Protein 1YZ7 (pdb70)

Radius of gyration: 22.6 Å; Cα contacts (8 Å, |Δi|>4): 231; chains: 1; bounding box: 50×57×38 Å

Sequence (176 aa):
KAKLQEFKRAQKAENLLKLAAEKLGKDFETAWREVWVPLEEEWGEVYAAFEDAAKDGIDVLKGHVPDEWLPVLKEIIDNYVEVPTVTIDAEFEITVPKPNGVEIIKEALIRARDRANKEKDVEVKFTYLGAPRYRIDITAPDYYKAEEVLESIAEEILRVIKEAGGEATLLRKEKR

CATH classification: 1.10.150.190 (+1 more: 3.30.70.1130)

Secondary structure (DSSP, 8-state):
-HHHHHHHHHHHHHHHHHHHHHHTT--HHHHIIIIIHHHHHHHSSHHHHHHHHHHH-GGGSBTTB-TTHHHHHHHHHHHHS----EEEEEEEEEE--STTHHHHHHHHHHHHHHHHHTSTT-EEEEEE-STTEEEEEEEESSHHHHHHHHHHHHHHHHHHHHHTT-EEEEE-----

Structure (mmCIF, N/CA/C/O backbone):
data_1YZ7
#
_entry.id   1YZ7
#
_cell.length_a   61.538
_cell.length_b   79.840
_cell.length_c   47.941
_cell.angle_alpha   90.00
_cell.angle_beta   90.00
_cell.angle_gamma   90.00
#
_symmetry.space_group_name_H-M   'P 21 21 2'
#
loop_
_entity.id
_entity.type
_entity.pdbx_description
1 polymer 'Probable translation initiation factor 2 alpha subunit'
2 water water
#
loop_
_atom_site.group_PDB
_atom_site.id
_atom_site.type_symbol
_atom_site.label_atom_id
_atom_site.label_alt_id
_atom_site.label_comp_id
_atom_site.label_asym_id
_atom_site.label_entity_id
_atom_site.label_seq_id
_atom_site.pdbx_PDB_ins_code
_atom_site.Cartn_x
_atom_site.Cartn_y
_atom_site.Cartn_z
_atom_site.occupancy
_atom_site.B_iso_or_equiv
_atom_site.auth_seq_id
_atom_site.auth_comp_id
_atom_site.auth_asym_id
_atom_site.auth_atom_id
_atom_site.pdbx_PDB_model_num
ATOM 1 N N . LYS A 1 4 ? 47.888 43.999 0.848 1.00 44.78 91 LYS A N 1
ATOM 2 C CA . LYS A 1 4 ? 47.637 45.153 -0.066 1.00 44.70 91 LYS A CA 1
ATOM 3 C C . LYS A 1 4 ? 46.147 45.474 -0.276 1.00 43.69 91 LYS A C 1
ATOM 4 O O . LYS A 1 4 ? 45.365 45.493 0.672 1.00 43.84 91 LYS A O 1
ATOM 6 N N . ALA A 1 5 ? 45.767 45.709 -1.529 1.00 42.81 92 ALA A N 1
ATOM 7 C CA . ALA A 1 5 ? 44.397 46.072 -1.876 1.00 43.53 92 ALA A CA 1
ATOM 8 C C . ALA A 1 5 ? 43.248 45.235 -1.293 1.00 43.53 92 ALA A C 1
ATOM 9 O O . ALA A 1 5 ? 42.450 45.731 -0.493 1.00 42.92 92 ALA A O 1
ATOM 11 N N . LYS A 1 6 ? 43.151 43.981 -1.707 1.00 41.94 93 LYS A N 1
ATOM 12 C CA . LYS A 1 6 ? 42.083 43.107 -1.228 1.00 43.25 93 LYS A CA 1
ATOM 13 C C . LYS A 1 6 ? 41.960 42.979 0.281 1.00 41.29 93 LYS A C 1
ATOM 14 O O . LYS A 1 6 ? 40.880 43.119 0.834 1.00 41.06 93 LYS A O 1
ATOM 20 N N . LEU A 1 7 ? 43.063 42.690 0.951 1.00 40.88 94 LEU A N 1
ATOM 21 C CA . LEU A 1 7 ? 43.011 42.534 2.392 1.00 41.49 94 LEU A CA 1
ATOM 22 C C . LEU A 1 7 ? 42.456 43.811 2.998 1.00 42.70 94 LEU A C 1
ATOM 23 O O . LEU A 1 7 ? 41.652 43.781 3.925 1.00 41.58 94 LEU A O 1
ATOM 28 N N . GLN A 1 8 ? 42.889 44.924 2.422 1.00 43.41 95 GLN A N 1
ATOM 29 C CA . GLN A 1 8 ? 42.500 46.238 2.845 1.00 44.97 95 GLN A CA 1
ATOM 30 C C . GLN A 1 8 ? 41.009 46.463 2.636 1.00 42.87 95 GLN A C 1
ATOM 31 O O . GLN A 1 8 ? 40.386 47.273 3.324 1.00 42.99 95 GLN A O 1
ATOM 37 N N . GLU A 1 9 ? 40.450 45.739 1.675 1.00 41.45 96 GLU A N 1
ATOM 38 C CA . GLU A 1 9 ? 39.026 45.794 1.375 1.00 39.95 96 GLU A CA 1
ATOM 39 C C . GLU A 1 9 ? 38.325 45.005 2.506 1.00 37.87 96 GLU A C 1
ATOM 40 O O . GLU A 1 9 ? 37.326 45.474 3.073 1.00 37.41 96 GLU A O 1
ATOM 46 N N . PHE A 1 10 ? 38.909 43.857 2.878 1.00 35.63 97 PHE A N 1
ATOM 47 C CA . PHE A 1 10 ? 38.412 42.990 3.959 1.00 34.98 97 PHE A CA 1
ATOM 48 C C . PHE A 1 10 ? 38.310 43.723 5.300 1.00 36.29 97 PHE A C 1
ATOM 49 O O . PHE A 1 10 ? 37.278 43.683 5.988 1.00 35.96 97 PHE A O 1
ATOM 57 N N . LYS A 1 11 ? 39.408 44.379 5.664 1.00 37.01 98 LYS A N 1
ATOM 58 C CA . LYS A 1 11 ? 39.493 45.144 6.898 1.00 36.80 98 LYS A CA 1
ATOM 59 C C . LYS A 1 11 ? 38.523 46.329 6.914 1.00 34.62 98 LYS A C 1
ATOM 60 O O . LYS A 1 11 ? 37.988 46.669 7.960 1.00 35.73 98 LYS A O 1
ATOM 66 N N . ARG A 1 12 ? 38.293 46.957 5.765 1.00 33.20 99 ARG A N 1
ATOM 67 C CA . ARG A 1 12 ? 37.368 48.092 5.712 1.00 34.16 99 ARG A CA 1
ATOM 68 C C . ARG A 1 12 ? 35.914 47.592 5.832 1.00 33.59 99 ARG A C 1
ATOM 69 O O . ARG A 1 12 ? 35.092 48.190 6.530 1.00 33.47 99 ARG A O 1
ATOM 77 N N . ALA A 1 13 ? 35.619 46.481 5.162 1.00 33.87 100 ALA A N 1
ATOM 78 C CA . ALA A 1 13 ? 34.292 45.880 5.207 1.00 32.44 100 ALA A CA 1
ATOM 79 C C . ALA A 1 13 ? 34.017 45.345 6.630 1.00 32.53 100 ALA A C 1
ATOM 80 O O . ALA A 1 13 ? 32.886 45.473 7.123 1.00 32.53 100 ALA A O 1
ATOM 82 N N . GLN A 1 14 ? 35.038 44.771 7.288 1.00 30.38 101 GLN A N 1
ATOM 83 C CA . GLN A 1 14 ? 34.893 44.259 8.660 1.00 29.54 101 GLN A CA 1
ATOM 84 C C . GLN A 1 14 ? 34.478 45.373 9.600 1.00 29.15 101 GLN A C 1
ATOM 85 O O . GLN A 1 14 ? 33.543 45.228 10.378 1.00 29.34 101 GLN A O 1
ATOM 91 N N . LYS A 1 15 ? 35.235 46.464 9.554 1.00 29.63 102 LYS A N 1
ATOM 92 C CA . LYS A 1 15 ? 34.966 47.626 10.383 1.00 30.12 102 LYS A CA 1
ATOM 93 C C . LYS A 1 15 ? 33.583 48.225 10.068 1.00 27.58 102 LYS A C 1
ATOM 94 O O . LYS A 1 15 ? 32.855 48.624 10.974 1.00 29.21 102 LYS A O 1
ATOM 100 N N . ALA A 1 16 ? 33.218 48.288 8.793 1.00 24.26 103 ALA A N 1
ATOM 101 C CA . ALA A 1 16 ? 31.916 48.857 8.437 1.00 26.37 103 ALA A CA 1
ATOM 102 C C . ALA A 1 16 ? 30.806 48.020 9.059 1.00 26.98 103 ALA A C 1
ATOM 103 O O . ALA A 1 16 ? 29.7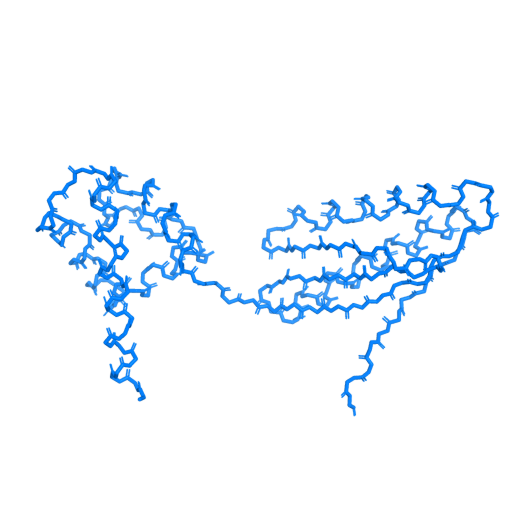67 48.543 9.467 1.00 25.58 103 ALA A O 1
ATOM 105 N N . GLU A 1 17 ? 31.053 46.715 9.127 1.00 29.46 104 GLU A N 1
ATOM 106 C CA . GLU A 1 17 ? 30.117 45.753 9.693 1.00 32.46 104 GLU A CA 1
ATOM 107 C C . GLU A 1 17 ? 29.967 45.978 11.192 1.00 33.10 104 GLU A C 1
ATOM 108 O O . GLU A 1 17 ? 28.851 46.009 11.703 1.00 32.86 104 GLU A O 1
ATOM 114 N N . ASN A 1 18 ? 31.084 46.124 11.902 1.00 32.45 105 ASN A N 1
ATOM 115 C CA . ASN A 1 18 ? 31.024 46.368 13.341 1.00 34.74 105 ASN A CA 1
ATOM 116 C C . ASN A 1 18 ? 30.284 47.661 13.644 1.00 31.81 105 ASN A C 1
ATOM 117 O O . ASN A 1 18 ? 29.449 47.719 14.545 1.00 31.98 105 ASN A O 1
ATOM 122 N N . LEU A 1 19 ? 30.597 48.704 12.887 1.00 30.49 106 LEU A N 1
ATOM 123 C CA . LEU A 1 19 ? 29.956 49.993 13.095 1.00 29.13 106 LEU A CA 1
ATOM 124 C C . LEU A 1 19 ? 28.445 49.896 12.854 1.00 28.30 106 LEU A C 1
ATOM 125 O O . LEU A 1 19 ? 27.646 50.384 13.654 1.00 29.88 106 LEU A O 1
ATOM 130 N N . LEU A 1 20 ? 28.056 49.257 11.758 1.00 29.26 107 LEU A N 1
ATOM 131 C CA . LEU A 1 20 ? 26.635 49.130 11.442 1.00 29.63 107 LEU A CA 1
ATOM 132 C C . LEU A 1 20 ? 25.937 48.301 12.529 1.00 31.22 107 LEU A C 1
ATOM 133 O O . LEU A 1 20 ? 24.801 48.600 12.923 1.00 31.50 107 LEU 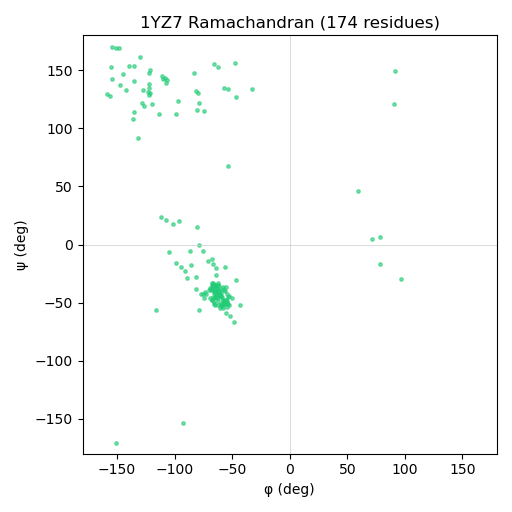A O 1
ATOM 138 N N . LYS A 1 21 ? 26.618 47.277 13.036 1.00 32.05 108 LYS A N 1
ATOM 139 C CA . LYS A 1 21 ? 26.026 46.452 14.076 1.00 33.77 108 LYS A CA 1
ATOM 140 C C . LYS A 1 21 ? 25.837 47.304 15.328 1.00 34.33 108 LYS A C 1
ATOM 141 O O . LYS A 1 21 ? 24.805 47.220 15.994 1.00 32.19 108 LYS A O 1
ATOM 147 N N . LEU A 1 22 ? 26.833 48.133 15.640 1.00 36.15 109 LEU A N 1
ATOM 148 C CA . LEU A 1 22 ? 26.726 49.018 16.794 1.00 36.75 109 LEU A CA 1
ATOM 149 C C . LEU A 1 22 ? 25.506 49.913 16.607 1.00 35.97 109 LEU A C 1
ATOM 150 O O . LEU A 1 22 ? 24.720 50.110 17.527 1.00 36.93 109 LEU A O 1
ATOM 155 N N . ALA A 1 23 ? 25.344 50.462 15.410 1.00 33.95 110 ALA A N 1
ATOM 156 C CA . ALA A 1 23 ? 24.213 51.346 15.164 1.00 33.34 110 ALA A CA 1
ATOM 157 C C . ALA A 1 23 ? 22.882 50.623 15.295 1.00 35.04 110 ALA A C 1
ATOM 158 O O . ALA A 1 23 ? 21.908 51.169 15.818 1.00 36.86 110 ALA A O 1
ATOM 160 N N . ALA A 1 24 ? 22.843 49.394 14.799 1.00 35.42 111 ALA A N 1
ATOM 161 C CA . ALA A 1 24 ? 21.635 48.601 14.841 1.00 38.26 111 ALA A CA 1
ATOM 162 C C . ALA A 1 24 ? 21.222 48.414 16.287 1.00 39.27 111 ALA A C 1
ATOM 163 O O . ALA A 1 24 ? 20.055 48.562 16.627 1.00 38.38 111 ALA A O 1
ATOM 165 N N . GLU A 1 25 ? 22.192 48.105 17.137 1.00 41.94 112 GLU A N 1
ATOM 166 C CA . GLU A 1 25 ? 21.936 47.893 18.552 1.00 45.33 112 GLU A CA 1
ATOM 167 C C . GLU A 1 25 ? 21.394 49.156 19.211 1.00 47.73 112 GLU A C 1
ATOM 168 O O . GLU A 1 25 ? 20.365 49.119 19.877 1.00 48.76 112 GLU A O 1
ATOM 174 N N . LYS A 1 26 ? 22.096 50.267 19.024 1.00 49.94 113 LYS A N 1
ATOM 175 C CA . LYS A 1 26 ? 21.683 51.538 19.591 1.00 51.82 113 LYS A CA 1
ATOM 176 C C . LYS A 1 26 ? 20.262 51.839 19.140 1.00 52.65 113 LYS A C 1
ATOM 177 O O . LYS A 1 26 ? 19.404 52.193 19.941 1.00 52.98 113 LYS A O 1
ATOM 183 N N . LEU A 1 27 ? 20.020 51.685 17.848 1.00 53.04 114 LEU A N 1
ATOM 184 C CA . LEU A 1 27 ? 18.725 51.967 17.267 1.00 52.32 114 LEU A CA 1
ATOM 185 C C . LEU A 1 27 ? 17.751 50.841 17.517 1.00 52.62 114 LEU A C 1
ATOM 186 O O . LEU A 1 27 ? 16.605 50.907 17.081 1.00 52.54 114 LEU A O 1
ATOM 191 N N . GLY A 1 28 ? 18.206 49.796 18.201 1.00 52.14 115 GLY A N 1
ATOM 192 C CA . GLY A 1 28 ? 17.336 48.665 18.488 1.00 51.11 115 GLY A CA 1
ATOM 193 C C . GLY A 1 28 ? 16.735 47.951 17.286 1.00 51.57 115 GLY A C 1
ATOM 194 O O . GLY A 1 28 ? 15.534 47.666 17.271 1.00 52.35 115 GLY A O 1
ATOM 195 N N . LYS A 1 29 ? 17.558 47.657 16.280 1.00 49.41 116 LYS A N 1
ATOM 196 C CA . LYS A 1 29 ? 17.088 46.964 15.090 1.00 46.90 116 LYS A CA 1
ATOM 197 C C . LYS A 1 29 ? 17.858 45.670 14.855 1.00 45.83 116 LYS A C 1
ATOM 198 O O . LYS A 1 29 ? 19.050 45.568 15.160 1.00 43.13 116 LYS A O 1
ATOM 204 N N . ASP A 1 30 ? 17.166 44.684 14.290 1.00 45.44 117 ASP A N 1
ATOM 205 C CA . ASP A 1 30 ? 17.798 43.404 14.034 1.00 45.06 117 ASP A CA 1
ATOM 206 C C . ASP A 1 30 ? 18.899 43.567 12.978 1.00 43.86 117 ASP A C 1
ATOM 207 O O . ASP A 1 30 ? 18.891 44.496 12.161 1.00 41.55 117 ASP A O 1
ATOM 212 N N . PHE A 1 31 ? 19.859 42.657 13.006 1.00 42.70 118 PHE A N 1
ATOM 213 C CA . PHE A 1 31 ? 20.959 42.708 12.062 1.00 41.63 118 PHE A CA 1
ATOM 214 C C . PHE A 1 31 ? 20.538 42.611 10.600 1.00 39.69 118 PHE A C 1
ATOM 215 O O . PHE A 1 31 ? 21.035 43.372 9.785 1.00 37.14 118 PHE A O 1
ATOM 223 N N . GLU A 1 32 ? 19.631 41.696 10.262 1.00 38.93 119 GLU A N 1
ATOM 224 C CA . GLU A 1 32 ? 19.179 41.552 8.869 1.00 40.16 119 GLU A CA 1
ATOM 225 C C . GLU A 1 32 ? 18.574 42.852 8.320 1.00 36.23 119 GLU A C 1
ATOM 226 O O . GLU A 1 32 ? 18.724 43.166 7.146 1.00 35.93 119 GLU A O 1
ATOM 232 N N . THR A 1 33 ? 17.872 43.588 9.174 1.00 34.82 120 THR A N 1
ATOM 233 C CA . THR A 1 33 ? 17.229 44.833 8.752 1.00 33.31 120 THR A CA 1
ATOM 234 C C . THR A 1 33 ? 18.271 45.882 8.428 1.00 30.66 120 THR A C 1
ATOM 235 O O . THR A 1 33 ? 18.146 46.618 7.443 1.00 29.18 120 THR A O 1
ATOM 239 N N . ALA A 1 34 ? 19.332 45.905 9.223 1.00 30.53 121 ALA A N 1
ATOM 240 C CA . ALA A 1 34 ? 20.409 46.859 9.002 1.00 29.75 121 ALA A CA 1
ATOM 241 C C . ALA A 1 34 ? 21.021 46.566 7.636 1.00 30.22 121 ALA A C 1
ATOM 242 O O . ALA A 1 34 ? 21.266 47.483 6.845 1.00 30.85 121 ALA A O 1
ATOM 244 N N . TRP A 1 35 ? 21.218 45.283 7.342 1.00 30.97 122 TRP A N 1
ATOM 245 C CA . TRP A 1 35 ? 21.786 44.871 6.062 1.00 30.84 122 TRP A CA 1
ATOM 246 C C . TRP A 1 35 ? 20.890 45.334 4.915 1.00 31.02 122 TRP A C 1
ATOM 247 O O . TRP A 1 35 ? 21.334 46.012 3.989 1.00 31.27 122 TRP A O 1
ATOM 258 N N . ARG A 1 36 ? 19.620 44.959 4.998 1.00 32.53 123 ARG A N 1
ATOM 259 C CA . ARG A 1 36 ? 18.619 45.296 3.994 1.00 32.93 123 ARG A CA 1
ATOM 260 C C . ARG A 1 36 ? 18.484 46.810 3.790 1.00 31.86 123 ARG A C 1
ATOM 261 O O . ARG A 1 36 ? 18.546 47.304 2.667 1.00 29.62 123 ARG A O 1
ATOM 269 N N . GLU A 1 37 ? 18.308 47.539 4.888 1.00 32.18 124 GLU A N 1
ATOM 270 C CA . GLU A 1 37 ? 18.119 48.986 4.833 1.00 32.34 124 GLU A CA 1
ATOM 271 C C . GLU A 1 37 ? 19.352 49.862 4.695 1.00 32.28 124 GLU A C 1
ATOM 272 O O . GLU A 1 37 ? 19.266 50.948 4.133 1.00 32.03 124 GLU A O 1
ATOM 278 N N . VAL A 1 38 ? 20.502 49.412 5.183 1.00 31.04 125 VAL A N 1
ATOM 279 C CA . VAL A 1 38 ? 21.678 50.269 5.093 1.00 30.12 125 VAL A CA 1
ATOM 280 C C . VAL A 1 38 ? 22.802 49.736 4.233 1.00 30.45 125 VAL A C 1
ATOM 281 O O . VAL 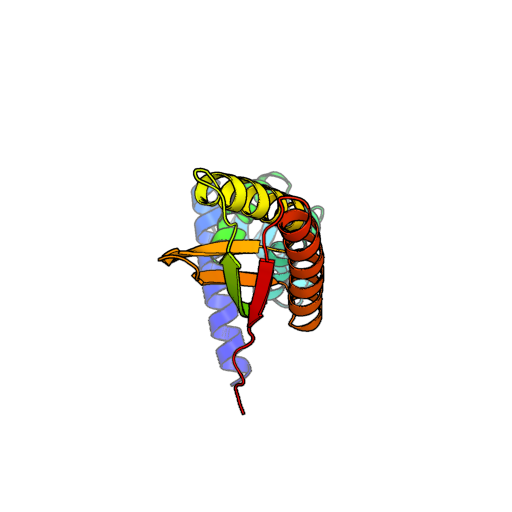A 1 38 ? 23.220 50.393 3.278 1.00 29.82 125 VAL A O 1
ATOM 285 N N . TRP A 1 39 ? 23.275 48.538 4.564 1.00 30.53 126 TRP A N 1
ATOM 286 C CA . TRP A 1 39 ? 24.374 47.917 3.837 1.00 31.91 126 TRP A CA 1
ATOM 287 C C . TRP A 1 39 ? 24.178 47.790 2.329 1.00 32.57 126 TRP A C 1
ATOM 288 O O . TRP A 1 39 ? 25.034 48.220 1.553 1.00 29.51 126 TRP A O 1
ATOM 299 N N . VAL A 1 40 ? 23.062 47.190 1.918 1.00 31.79 127 VAL A N 1
ATOM 300 C CA . VAL A 1 40 ? 22.792 46.985 0.503 1.00 30.96 127 VAL A CA 1
ATOM 301 C C . VAL A 1 40 ? 22.734 48.290 -0.294 1.00 32.48 127 VAL A C 1
ATOM 302 O O . VAL A 1 40 ? 23.392 48.416 -1.323 1.00 33.11 127 VAL A O 1
ATOM 306 N N . PRO A 1 41 ? 21.938 49.272 0.160 1.00 33.00 128 PRO A N 1
ATOM 307 C CA . PRO A 1 41 ? 21.845 50.553 -0.556 1.00 34.13 128 PRO A CA 1
ATOM 308 C C . PRO A 1 41 ? 23.207 51.242 -0.687 1.00 35.47 128 PRO A C 1
ATOM 309 O O . PRO A 1 41 ? 23.641 51.583 -1.789 1.00 36.91 128 PRO A O 1
ATOM 313 N N . LEU A 1 42 ? 23.880 51.446 0.441 1.00 35.67 129 LEU A N 1
ATOM 314 C CA . LEU A 1 42 ? 25.179 52.113 0.430 1.00 35.71 129 LEU A CA 1
ATOM 315 C C . LEU A 1 42 ? 26.204 51.384 -0.422 1.00 35.44 129 LEU A C 1
ATOM 316 O O . LEU A 1 42 ? 27.011 52.006 -1.111 1.00 34.47 129 LEU A O 1
ATOM 321 N N . GLU A 1 43 ? 26.179 50.063 -0.383 1.00 35.81 130 GLU A N 1
ATOM 322 C CA . GLU A 1 43 ? 27.147 49.312 -1.161 1.00 37.86 130 GLU A CA 1
ATOM 323 C C . GLU A 1 43 ? 26.914 49.456 -2.656 1.00 38.71 130 GLU A C 1
ATOM 324 O O . GLU A 1 43 ? 27.871 49.539 -3.430 1.00 38.60 130 GLU A O 1
ATOM 330 N N . GLU A 1 44 ? 25.645 49.498 -3.063 1.00 37.32 131 GLU A N 1
ATOM 331 C CA . GLU A 1 44 ? 25.314 49.623 -4.474 1.00 38.07 131 GLU A CA 1
ATOM 332 C C . GLU A 1 44 ? 25.754 50.965 -5.039 1.00 39.21 131 GLU A C 1
ATOM 333 O O . GLU A 1 44 ? 26.251 51.031 -6.161 1.00 40.79 131 GLU A O 1
ATOM 339 N N . GLU A 1 45 ? 25.588 52.034 -4.272 1.00 38.69 132 GLU A N 1
ATOM 340 C CA . GLU A 1 45 ? 25.945 53.344 -4.786 1.00 42.40 132 GLU A CA 1
ATOM 341 C C . GLU A 1 45 ? 27.375 53.867 -4.587 1.00 41.95 132 GLU A C 1
ATOM 342 O O . GLU A 1 45 ? 27.862 54.638 -5.410 1.00 44.84 132 GLU A O 1
ATOM 348 N N . TRP A 1 46 ? 28.059 53.457 -3.525 1.00 40.84 133 TRP A N 1
ATOM 349 C CA . TRP A 1 46 ? 29.435 53.911 -3.300 1.00 37.91 133 TRP A CA 1
ATOM 350 C C . TRP A 1 46 ? 30.396 52.788 -3.642 1.00 38.62 133 TRP A C 1
ATOM 351 O O . TRP A 1 46 ? 31.620 52.974 -3.637 1.00 38.39 133 TRP A O 1
ATOM 362 N N . GLY A 1 47 ? 29.830 51.618 -3.931 1.00 37.33 134 GLY A N 1
ATOM 363 C CA . GLY A 1 47 ? 30.634 50.464 -4.291 1.00 35.79 134 GLY A CA 1
ATOM 364 C C . GLY A 1 47 ? 31.259 49.786 -3.092 1.00 35.90 134 GLY A C 1
ATOM 365 O O . GLY A 1 47 ? 31.709 48.641 -3.161 1.00 35.72 134 GLY A O 1
ATOM 366 N N . GLU A 1 48 ? 31.289 50.504 -1.981 1.00 36.32 135 GLU A N 1
ATOM 367 C CA . GLU A 1 48 ? 31.864 49.980 -0.756 1.00 35.46 135 GLU A CA 1
ATOM 368 C C . GLU A 1 48 ? 31.213 50.745 0.398 1.00 35.26 135 GLU A C 1
ATOM 369 O O . GLU A 1 48 ? 31.182 51.979 0.397 1.00 34.73 135 GLU A O 1
ATOM 375 N N . VAL A 1 49 ? 30.679 50.008 1.372 1.00 32.41 136 VAL A N 1
ATOM 376 C CA . VAL A 1 49 ? 30.008 50.622 2.504 1.00 29.03 136 VAL A CA 1
ATOM 377 C C . VAL A 1 49 ? 30.914 51.542 3.308 1.00 29.18 136 VAL A C 1
ATOM 378 O O . VAL A 1 49 ? 30.488 52.615 3.721 1.00 29.24 136 VAL A O 1
ATOM 382 N N . TYR A 1 50 ? 32.158 51.133 3.532 1.00 28.55 137 TYR A N 1
ATOM 383 C CA . TYR A 1 50 ? 33.068 51.959 4.308 1.00 29.38 137 TYR A CA 1
ATOM 384 C C . TYR A 1 50 ? 33.344 53.317 3.638 1.00 28.98 137 TYR A C 1
ATOM 385 O O . TYR A 1 50 ? 33.540 54.311 4.315 1.00 30.66 137 TYR A O 1
ATOM 394 N N . ALA A 1 51 ? 33.352 53.351 2.313 1.00 29.92 138 ALA A N 1
ATOM 395 C CA . ALA A 1 51 ? 33.585 54.593 1.585 1.00 30.18 138 ALA A CA 1
ATOM 396 C C . ALA A 1 51 ? 32.403 55.529 1.813 1.00 31.30 138 ALA A C 1
ATOM 397 O O . ALA A 1 51 ? 32.564 56.748 1.891 1.00 32.47 138 ALA A O 1
ATOM 399 N N . ALA A 1 52 ? 31.211 54.954 1.914 1.00 30.27 139 ALA A N 1
ATOM 400 C CA . ALA A 1 52 ? 30.021 55.746 2.161 1.00 32.02 139 ALA A CA 1
ATOM 401 C C . ALA A 1 52 ? 30.154 56.377 3.545 1.00 32.77 139 ALA A C 1
ATOM 402 O O . ALA A 1 52 ? 29.791 57.533 3.745 1.00 33.27 139 ALA A O 1
ATOM 404 N N . PHE A 1 53 ? 30.666 55.603 4.500 1.00 33.19 140 PHE A N 1
ATOM 405 C CA . PHE A 1 53 ? 30.856 56.094 5.852 1.00 31.78 140 PHE A CA 1
ATOM 406 C C . PHE A 1 53 ? 31.922 57.192 5.861 1.00 33.18 140 PHE A C 1
ATOM 407 O O . PHE A 1 53 ? 31.820 58.140 6.638 1.00 31.61 140 PHE A O 1
ATOM 415 N N . GLU A 1 54 ? 32.944 57.068 5.013 1.00 31.84 141 GLU A N 1
ATOM 416 C CA . GLU A 1 54 ? 33.978 58.102 4.958 1.00 36.47 141 GLU A CA 1
ATOM 417 C C . GLU A 1 54 ? 33.420 59.405 4.382 1.00 39.39 141 GLU A C 1
ATOM 418 O O . GLU A 1 54 ? 33.782 60.484 4.837 1.00 38.11 141 GLU A O 1
ATOM 424 N N . ASP A 1 55 ? 32.554 59.311 3.374 1.00 41.54 142 ASP A N 1
ATOM 425 C CA . ASP A 1 55 ? 31.989 60.522 2.784 1.00 44.67 142 ASP A CA 1
ATOM 426 C C . ASP A 1 55 ? 31.198 61.197 3.891 1.00 45.59 142 ASP A C 1
ATOM 427 O O . ASP A 1 55 ? 31.352 62.390 4.139 1.00 46.09 142 ASP A O 1
ATOM 432 N N . ALA A 1 56 ? 30.359 60.418 4.566 1.00 44.06 143 ALA A N 1
ATOM 433 C CA . ALA A 1 56 ? 29.557 60.935 5.661 1.00 44.38 143 ALA A CA 1
ATOM 434 C C . ALA A 1 56 ? 30.418 61.623 6.714 1.00 45.10 143 ALA A C 1
ATOM 435 O O . ALA A 1 56 ? 30.048 62.668 7.245 1.00 45.66 143 ALA A O 1
ATOM 437 N N . ALA A 1 57 ? 31.550 61.012 7.033 1.00 44.15 144 ALA A N 1
ATOM 438 C CA . ALA A 1 57 ? 32.443 61.572 8.024 1.00 43.86 144 ALA A CA 1
ATOM 439 C C . ALA A 1 57 ? 33.015 62.899 7.558 1.00 44.72 144 ALA A C 1
ATOM 440 O O . ALA A 1 57 ? 33.060 63.872 8.299 1.00 45.31 144 ALA A O 1
ATOM 442 N N . LYS A 1 58 ? 33.441 62.936 6.305 1.00 45.68 145 LYS A N 1
ATOM 443 C CA . LYS A 1 58 ? 34.038 64.147 5.752 1.00 48.63 145 LYS A CA 1
ATOM 444 C C . LYS A 1 58 ? 33.034 65.232 5.333 1.00 49.11 145 LYS A C 1
ATOM 445 O O . LYS A 1 58 ? 33.103 66.371 5.822 1.00 47.07 145 LYS A O 1
ATOM 451 N N . ASP A 1 59 ? 32.096 64.888 4.450 1.00 50.18 146 ASP A N 1
ATOM 452 C CA . ASP A 1 59 ? 31.104 65.840 3.947 1.00 49.78 146 ASP A CA 1
ATOM 453 C C . ASP A 1 59 ? 29.736 65.878 4.624 1.00 49.06 146 ASP A C 1
ATOM 454 O O . ASP A 1 59 ? 28.770 66.354 4.023 1.00 48.27 146 ASP A O 1
ATOM 459 N N . GLY A 1 60 ? 29.627 65.377 5.852 1.00 48.34 147 GLY A N 1
ATOM 460 C CA . GLY A 1 60 ? 28.346 65.424 6.553 1.00 46.41 147 GLY A CA 1
ATOM 461 C C . GLY A 1 60 ? 27.470 64.205 6.363 1.00 45.01 147 GLY A C 1
ATOM 462 O O . GLY A 1 60 ? 27.494 63.565 5.324 1.00 44.19 147 GLY A O 1
ATOM 463 N N . ILE A 1 61 ? 26.682 63.897 7.380 1.00 46.25 148 ILE A N 1
ATOM 464 C CA . ILE A 1 61 ? 25.801 62.740 7.343 1.00 47.82 148 ILE A CA 1
ATOM 465 C C . ILE A 1 61 ? 24.683 62.862 6.309 1.00 47.72 148 ILE A C 1
ATOM 466 O O . ILE A 1 61 ? 24.067 61.863 5.949 1.00 46.56 148 ILE A O 1
ATOM 471 N N . ASP A 1 62 ? 24.412 64.075 5.831 1.00 48.67 149 ASP A N 1
ATOM 472 C CA . ASP A 1 62 ? 23.356 64.256 4.840 1.00 48.99 149 ASP A CA 1
ATOM 473 C C . ASP A 1 62 ? 23.674 63.635 3.487 1.00 48.33 149 ASP A C 1
ATOM 474 O O . ASP A 1 62 ? 22.796 63.518 2.632 1.00 48.58 149 ASP A O 1
ATOM 479 N N . VAL A 1 63 ? 24.926 63.244 3.279 1.00 46.45 150 VAL A N 1
ATOM 480 C CA . VAL A 1 63 ? 25.304 62.599 2.023 1.00 45.28 150 VAL A CA 1
ATOM 481 C C . VAL A 1 63 ? 24.560 61.267 1.888 1.00 44.48 150 VAL A C 1
ATOM 482 O O . VAL A 1 63 ? 24.396 60.732 0.787 1.00 44.02 150 VAL A O 1
ATOM 486 N N . LEU A 1 64 ? 24.097 60.750 3.020 1.00 42.03 151 LEU A N 1
ATOM 487 C CA . LEU A 1 64 ? 23.379 59.489 3.042 1.00 43.12 151 LEU A CA 1
ATOM 488 C C . LEU A 1 64 ? 21.862 59.661 2.988 1.00 45.38 151 LEU A C 1
ATOM 489 O O . LEU A 1 64 ? 21.136 58.724 2.642 1.00 45.79 151 LEU A O 1
ATOM 494 N N . LYS A 1 65 ? 21.382 60.854 3.329 1.00 47.29 152 LYS A N 1
ATOM 495 C CA . LYS A 1 65 ? 19.949 61.111 3.317 1.00 47.84 152 LYS A CA 1
ATOM 496 C C . LYS A 1 65 ? 19.381 60.742 1.958 1.00 47.55 152 LYS A C 1
ATOM 497 O O . LYS A 1 65 ? 19.954 61.077 0.919 1.00 47.87 152 LYS A O 1
ATOM 503 N N . GLY A 1 66 ? 18.260 60.031 1.972 1.00 47.16 153 GLY A N 1
ATOM 504 C CA . GLY A 1 66 ? 17.648 59.613 0.726 1.00 46.41 153 GLY A CA 1
ATOM 505 C C . GLY A 1 66 ? 18.041 58.194 0.365 1.00 46.04 153 GLY A C 1
ATOM 506 O O . GLY A 1 66 ? 17.275 57.483 -0.278 1.00 47.05 153 GLY A O 1
ATOM 507 N N . HIS A 1 67 ? 19.232 57.776 0.787 1.00 45.07 154 HIS A N 1
ATOM 508 C CA . HIS A 1 67 ? 19.716 56.427 0.490 1.00 44.60 154 HIS A CA 1
ATOM 509 C C . HIS A 1 67 ? 19.359 55.419 1.561 1.00 43.27 154 HIS A C 1
ATOM 510 O O . HIS A 1 67 ? 19.325 54.221 1.304 1.00 42.20 154 HIS A O 1
ATOM 517 N N . VAL A 1 68 ? 19.107 55.906 2.767 1.00 44.79 155 VAL A N 1
ATOM 518 C CA . VAL A 1 68 ? 18.756 55.039 3.879 1.00 44.95 155 VAL A CA 1
ATOM 519 C C . VAL A 1 68 ? 17.650 55.718 4.670 1.00 46.87 155 VAL A C 1
ATOM 520 O O . VAL A 1 68 ? 17.519 56.939 4.636 1.00 47.36 155 VAL A O 1
ATOM 524 N N . PRO A 1 69 ? 16.813 54.925 5.373 1.00 49.36 156 PRO A N 1
ATOM 525 C CA . PRO A 1 69 ? 15.741 55.534 6.160 1.00 49.83 156 PRO A CA 1
ATOM 526 C C . PRO A 1 69 ? 16.295 56.680 6.988 1.00 51.70 156 PRO A C 1
ATOM 527 O O . PRO A 1 69 ? 17.488 56.720 7.281 1.00 53.13 156 PRO A O 1
ATOM 531 N N . ASP A 1 70 ? 15.429 57.617 7.352 1.00 53.18 157 ASP A N 1
ATOM 532 C CA . ASP A 1 70 ? 15.836 58.756 8.152 1.00 53.46 157 ASP A CA 1
ATOM 533 C C . ASP A 1 70 ? 16.205 58.376 9.591 1.00 51.87 157 ASP A C 1
ATOM 534 O O . ASP A 1 70 ? 17.139 58.933 10.149 1.00 52.13 157 ASP A O 1
ATOM 539 N N . GLU A 1 71 ? 15.487 57.431 10.191 1.00 50.30 158 GLU A N 1
ATOM 540 C CA . GLU A 1 71 ? 15.760 57.031 11.572 1.00 49.73 158 GLU A CA 1
ATOM 541 C C . GLU A 1 71 ? 17.207 56.573 11.810 1.00 48.15 158 GLU A C 1
ATOM 542 O O . GLU A 1 71 ? 17.689 56.564 12.940 1.00 47.75 158 GLU A O 1
ATOM 548 N N . TRP A 1 72 ? 17.901 56.205 10.742 1.00 45.69 159 TRP A N 1
ATOM 549 C CA . TRP A 1 72 ? 19.268 55.736 10.869 1.00 44.58 159 TRP A CA 1
ATOM 550 C C . TRP A 1 72 ? 20.281 56.852 10.972 1.00 43.99 159 TRP A C 1
ATOM 551 O O . TRP A 1 72 ? 21.242 56.737 11.715 1.00 44.33 159 TRP A O 1
ATOM 562 N N . LEU A 1 73 ? 20.062 57.929 10.227 1.00 44.94 160 LEU A N 1
ATOM 563 C CA . LEU A 1 73 ? 20.979 59.063 10.189 1.00 45.14 160 LEU A CA 1
ATOM 564 C C . LEU A 1 73 ? 21.538 59.522 11.532 1.00 44.78 160 LEU A C 1
ATOM 565 O O . LEU A 1 73 ? 22.752 59.646 11.693 1.00 44.86 160 LEU A O 1
ATOM 570 N N . PRO A 1 74 ? 20.667 59.779 12.515 1.00 45.86 161 PRO A N 1
ATOM 571 C CA . PRO A 1 74 ? 21.156 60.227 13.826 1.00 46.11 161 PRO A CA 1
ATOM 572 C C . PRO A 1 74 ? 22.245 59.314 14.405 1.00 45.84 161 PRO A C 1
ATOM 573 O O . PRO A 1 74 ? 23.381 59.740 14.629 1.00 46.71 161 PRO A O 1
ATOM 577 N N . VAL A 1 75 ? 21.886 58.059 14.644 1.00 44.12 162 VAL A N 1
ATOM 578 C CA . VAL A 1 75 ? 22.817 57.100 15.205 1.00 44.10 162 VAL A CA 1
ATOM 579 C C . VAL A 1 75 ? 24.038 56.880 14.300 1.00 43.36 162 VAL A C 1
ATOM 580 O O . VAL A 1 75 ? 25.146 56.697 14.792 1.00 43.58 162 VAL A O 1
ATOM 584 N N . LEU A 1 76 ? 23.854 56.913 12.984 1.00 41.20 163 LEU A N 1
ATOM 585 C CA . LEU A 1 76 ? 24.992 56.700 12.095 1.00 40.99 163 LEU A CA 1
ATOM 586 C C . LEU A 1 76 ? 25.998 57.845 12.185 1.00 41.78 163 LEU A C 1
ATOM 587 O O . LEU A 1 76 ? 27.206 57.633 12.043 1.00 40.50 163 LEU A O 1
ATOM 592 N N . LYS A 1 77 ? 25.497 59.055 12.425 1.00 43.75 164 LYS A N 1
ATOM 593 C CA . LYS A 1 77 ? 26.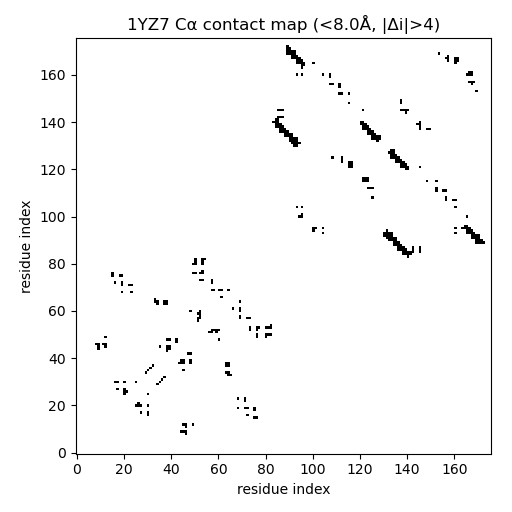352 60.235 12.525 1.00 45.05 164 LYS A CA 1
ATOM 594 C C . LYS A 1 77 ? 27.278 60.132 13.725 1.00 43.87 164 LYS A C 1
ATOM 595 O O . LYS A 1 77 ? 28.493 60.285 13.610 1.00 43.81 164 LYS A O 1
ATOM 601 N N . GLU A 1 78 ? 26.689 59.869 14.880 1.00 43.94 165 GLU A N 1
ATOM 602 C CA . GLU A 1 78 ? 27.450 59.750 16.108 1.00 45.44 165 GLU A CA 1
ATOM 603 C C . GLU A 1 78 ? 28.526 58.669 15.975 1.00 43.76 165 GLU A C 1
ATOM 604 O O . GLU A 1 78 ? 29.688 58.892 16.304 1.00 42.53 165 GLU A O 1
ATOM 610 N N . ILE A 1 79 ? 28.140 57.497 15.480 1.00 41.37 166 ILE A N 1
ATOM 611 C CA . ILE A 1 79 ? 29.092 56.406 15.329 1.00 40.37 166 ILE A CA 1
ATOM 612 C C . ILE A 1 79 ? 30.159 56.679 14.276 1.00 39.47 166 ILE A C 1
ATOM 613 O O . ILE A 1 79 ? 31.346 56.491 14.535 1.00 41.25 166 ILE A O 1
ATOM 618 N N . ILE A 1 80 ? 29.750 57.129 13.097 1.00 39.02 167 ILE A N 1
ATOM 619 C CA . ILE A 1 80 ? 30.703 57.414 12.037 1.00 38.31 167 ILE A CA 1
ATOM 620 C C . ILE A 1 80 ? 31.685 58.499 12.454 1.00 39.13 167 ILE A C 1
ATOM 621 O O . ILE A 1 80 ? 32.879 58.434 12.145 1.00 37.74 167 ILE A O 1
ATOM 626 N N . ASP A 1 81 ? 31.182 59.506 13.153 1.00 40.86 168 ASP A N 1
ATOM 627 C CA . ASP A 1 81 ? 32.045 60.588 13.594 1.00 42.72 168 ASP A CA 1
ATOM 628 C C . ASP A 1 81 ? 33.103 60.146 14.602 1.00 42.18 168 ASP A C 1
ATOM 629 O O . ASP A 1 81 ? 34.225 60.648 14.578 1.00 42.10 168 ASP A O 1
ATOM 634 N N . ASN A 1 82 ? 32.762 59.199 15.472 1.00 41.00 169 ASN A N 1
ATOM 635 C CA . ASN A 1 82 ? 33.720 58.720 16.463 1.00 41.65 169 ASN A CA 1
ATOM 636 C C . ASN A 1 82 ? 34.793 57.807 15.870 1.00 41.47 169 ASN A C 1
ATOM 637 O O . ASN A 1 82 ? 35.981 57.984 16.134 1.00 40.52 169 ASN A O 1
ATOM 642 N N . TYR A 1 83 ? 34.373 56.853 15.043 1.00 39.99 170 TYR A N 1
ATOM 643 C CA . TYR A 1 83 ? 35.300 55.871 14.498 1.00 37.91 170 TYR A CA 1
ATOM 644 C C . TYR A 1 83 ? 35.862 56.032 13.096 1.00 37.46 170 TYR A C 1
ATOM 645 O O . TYR A 1 83 ? 36.840 55.381 12.755 1.00 33.33 170 TYR A O 1
ATOM 654 N N . VAL A 1 84 ? 35.257 56.884 12.279 1.00 38.03 171 VAL A N 1
ATOM 655 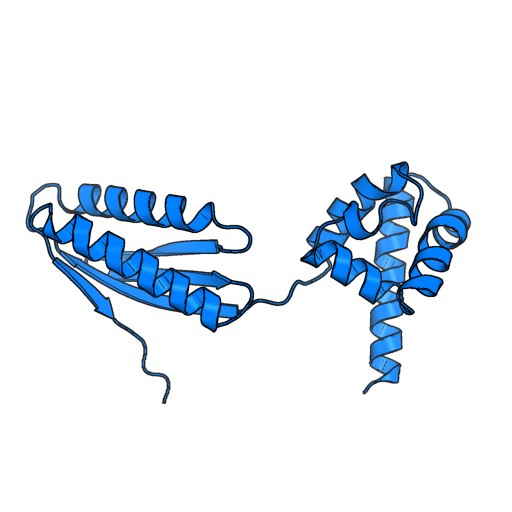C CA . VAL A 1 84 ? 35.741 57.055 10.907 1.00 41.07 171 VAL A CA 1
ATOM 656 C C . VAL A 1 84 ? 36.630 58.288 10.738 1.00 42.92 171 VAL A C 1
ATOM 657 O O . VAL A 1 84 ? 36.171 59.421 10.851 1.00 43.20 171 VAL A O 1
ATOM 661 N N . GLU A 1 85 ? 37.907 58.036 10.475 1.00 46.81 172 GLU A N 1
ATOM 662 C CA . GLU A 1 85 ? 38.888 59.089 10.304 1.00 51.42 172 GLU A CA 1
ATOM 663 C C . GLU A 1 85 ? 38.548 59.975 9.102 1.00 51.80 172 GLU A C 1
ATOM 664 O O . GLU A 1 85 ? 37.861 59.560 8.156 1.00 53.30 172 GLU A O 1
ATOM 670 N N . VAL A 1 86 ? 39.008 61.218 9.187 1.00 51.48 173 VAL A N 1
ATOM 671 C CA . VAL A 1 86 ? 38.845 62.211 8.134 1.00 51.50 173 VAL A CA 1
ATOM 672 C C . VAL A 1 86 ? 40.231 62.780 7.862 1.00 51.39 173 VAL A C 1
ATOM 673 O O . VAL A 1 86 ? 40.907 63.277 8.769 1.00 51.18 173 VAL A O 1
ATOM 677 N N . PRO A 1 87 ? 40.699 62.675 6.615 1.00 51.70 174 PRO A N 1
ATOM 678 C CA . PRO A 1 87 ? 42.028 63.201 6.287 1.00 51.54 174 PRO A CA 1
ATOM 679 C C . PRO A 1 87 ? 42.362 64.606 6.788 1.00 50.82 174 PRO A C 1
ATOM 680 O O . PRO A 1 87 ? 41.616 65.549 6.528 1.00 50.53 174 PRO A O 1
ATOM 684 N N . THR A 1 88 ? 43.488 64.729 7.499 1.00 49.24 175 THR A N 1
ATOM 685 C CA . THR A 1 88 ? 43.956 66.025 7.977 1.00 46.37 175 THR A CA 1
ATOM 686 C C . THR A 1 88 ? 45.463 66.119 8.111 1.00 45.66 175 THR A C 1
ATOM 687 O O . THR A 1 88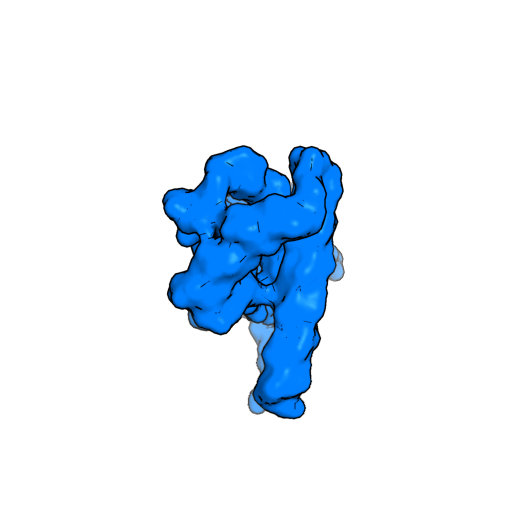 ? 46.186 65.120 8.041 1.00 46.07 175 THR A O 1
ATOM 691 N N . VAL A 1 89 ? 45.923 67.348 8.321 1.00 43.23 176 VAL A N 1
ATOM 692 C CA . VAL A 1 89 ? 47.337 67.620 8.514 1.00 43.51 176 VAL A CA 1
ATOM 693 C C . VAL A 1 89 ? 47.370 68.572 9.680 1.00 43.62 176 VAL A C 1
ATOM 694 O O . VAL A 1 89 ? 46.394 69.279 9.941 1.00 44.09 176 VAL A O 1
ATOM 698 N N . THR A 1 90 ? 48.473 68.583 10.406 1.00 42.80 177 THR A N 1
ATOM 699 C CA . THR A 1 90 ? 48.612 69.511 11.507 1.00 44.05 177 THR A CA 1
ATOM 700 C C . THR A 1 90 ? 50.013 70.090 11.370 1.00 42.65 177 THR A C 1
ATOM 701 O O . THR A 1 90 ? 50.953 69.398 10.985 1.00 44.04 177 THR A O 1
ATOM 705 N N . ILE A 1 91 ? 50.141 71.378 11.633 1.00 41.49 178 ILE A N 1
ATOM 706 C CA . ILE A 1 91 ? 51.432 72.038 11.573 1.00 39.06 178 ILE A CA 1
ATOM 707 C C . ILE A 1 91 ? 51.515 72.783 12.878 1.00 37.45 178 ILE A C 1
ATOM 708 O O . ILE A 1 91 ? 50.496 72.992 13.543 1.00 36.61 178 ILE A O 1
ATOM 713 N N . ASP A 1 92 ? 52.729 73.155 13.256 1.00 37.65 179 ASP A N 1
ATOM 714 C CA . ASP A 1 92 ? 52.946 73.892 14.482 1.00 35.64 179 ASP A CA 1
ATOM 715 C C . ASP A 1 92 ? 54.080 74.877 14.258 1.00 34.16 179 ASP A C 1
ATOM 716 O O . ASP A 1 92 ? 55.002 74.625 13.484 1.00 30.55 179 ASP A O 1
ATOM 721 N N . ALA A 1 93 ? 53.978 76.017 14.925 1.00 32.39 180 ALA A N 1
ATOM 722 C CA . ALA A 1 93 ? 54.982 77.062 14.841 1.00 32.20 180 ALA A CA 1
ATOM 723 C C . ALA A 1 93 ? 54.911 77.753 16.184 1.00 31.72 180 ALA A C 1
ATOM 724 O O . ALA A 1 93 ? 54.266 77.256 17.099 1.00 31.11 180 ALA A O 1
ATOM 726 N N . GLU A 1 94 ? 55.596 78.876 16.336 1.00 32.66 181 GLU A N 1
ATOM 727 C CA . GLU A 1 94 ? 55.497 79.585 17.598 1.00 34.76 181 GLU A CA 1
ATOM 728 C C . GLU A 1 94 ? 55.791 81.058 17.494 1.00 32.17 181 GLU A C 1
ATOM 729 O O . GLU A 1 94 ? 56.504 81.517 16.607 1.00 32.14 181 GLU A O 1
ATOM 735 N N . PHE A 1 95 ? 55.186 81.799 18.404 1.00 30.53 182 PHE A N 1
ATOM 736 C CA . PHE A 1 95 ? 55.360 83.231 18.451 1.00 31.07 182 PHE A CA 1
ATOM 737 C C . PHE A 1 95 ? 56.151 83.636 19.674 1.00 32.25 182 PHE A C 1
ATOM 738 O O . PHE A 1 95 ? 56.049 83.015 20.729 1.00 32.30 182 PHE A O 1
ATOM 746 N N . GLU A 1 96 ? 56.957 84.670 19.523 1.00 32.93 183 GLU A N 1
ATOM 747 C CA . GLU A 1 96 ? 57.671 85.205 20.655 1.00 35.05 183 GLU A CA 1
ATOM 748 C C . GLU A 1 96 ? 57.003 86.570 20.751 1.00 34.66 183 GLU A C 1
ATOM 749 O O . GLU A 1 96 ? 57.112 87.397 19.853 1.00 34.24 183 GLU A O 1
ATOM 755 N N . ILE A 1 97 ? 56.251 86.766 21.825 1.00 35.45 184 ILE A N 1
ATOM 756 C CA . ILE A 1 97 ? 55.516 88.003 22.022 1.00 38.15 184 ILE A CA 1
ATOM 757 C C . ILE A 1 97 ? 55.898 88.789 23.285 1.00 40.42 184 ILE A C 1
ATOM 758 O O . ILE A 1 97 ? 55.798 88.282 24.393 1.00 42.08 184 ILE A O 1
ATOM 763 N N . THR A 1 98 ? 56.351 90.028 23.105 1.00 44.47 185 THR A N 1
ATOM 764 C CA . THR A 1 98 ? 56.719 90.875 24.237 1.00 48.78 185 THR A CA 1
ATOM 765 C C . THR A 1 98 ? 55.880 92.149 24.227 1.00 50.35 185 THR A C 1
ATOM 766 O O . THR A 1 98 ? 55.738 92.820 23.205 1.00 51.15 185 THR A O 1
ATOM 770 N N . VAL A 1 99 ? 55.294 92.469 25.362 1.00 51.40 186 VAL A N 1
ATOM 771 C CA . VAL A 1 99 ? 54.481 93.660 25.428 1.00 53.06 186 VAL A CA 1
ATOM 772 C C . VAL A 1 99 ? 54.932 94.382 26.671 1.00 54.24 186 VAL A C 1
ATOM 773 O O . VAL A 1 99 ? 54.394 94.106 27.733 1.00 53.37 186 VAL A O 1
ATOM 777 N N . PRO A 1 100 ? 55.912 95.312 26.562 1.00 56.00 187 PRO A N 1
ATOM 778 C CA . PRO A 1 100 ? 56.495 96.120 27.652 1.00 56.86 187 PRO A CA 1
ATOM 779 C C . PRO A 1 100 ? 55.498 96.903 28.506 1.00 56.40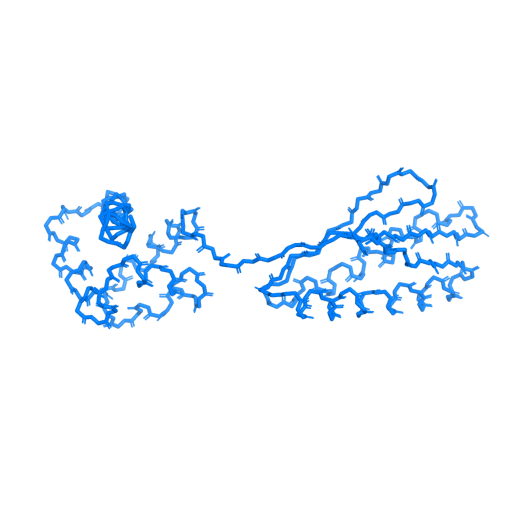 187 PRO A C 1
ATOM 780 O O . PRO A 1 100 ? 55.488 98.131 28.482 1.00 56.06 187 PRO A O 1
ATOM 784 N N . LYS A 1 101 ? 54.679 96.193 29.271 1.00 55.82 188 LYS A N 1
ATOM 785 C CA . LYS A 1 101 ? 53.676 96.836 30.105 1.00 56.10 188 LYS A CA 1
ATOM 786 C C . LYS A 1 101 ? 53.327 95.951 31.292 1.00 55.98 188 LYS A C 1
ATOM 787 O O . LYS A 1 101 ? 53.271 94.729 31.165 1.00 55.05 188 LYS A O 1
ATOM 793 N N . PRO A 1 102 ? 53.093 96.560 32.468 1.00 56.19 189 PRO A N 1
ATOM 794 C CA . PRO A 1 102 ? 52.749 95.774 33.656 1.00 56.79 189 PRO A CA 1
ATOM 795 C C . PRO A 1 102 ? 51.680 94.707 33.402 1.00 57.31 189 PRO A C 1
ATOM 796 O O . PRO A 1 102 ? 51.680 93.652 34.038 1.00 57.93 189 PRO A O 1
ATOM 800 N N . ASN A 1 103 ? 50.774 94.974 32.469 1.00 57.95 190 ASN A N 1
ATOM 801 C CA . ASN A 1 103 ? 49.713 94.014 32.155 1.00 58.85 190 ASN A CA 1
ATOM 802 C C . ASN A 1 103 ? 49.858 93.402 30.753 1.00 57.21 190 ASN A C 1
ATOM 803 O O . ASN A 1 103 ? 48.878 92.930 30.172 1.00 56.27 190 ASN A O 1
ATOM 808 N N . GLY A 1 104 ? 51.080 93.412 30.223 1.00 55.58 191 GLY A N 1
ATOM 809 C CA . GLY A 1 104 ? 51.334 92.869 28.899 1.00 54.07 191 GLY A CA 1
ATOM 810 C C . GLY A 1 104 ? 50.828 91.455 28.727 1.00 52.97 191 GLY A C 1
ATOM 811 O O . GLY A 1 104 ? 50.212 91.128 27.718 1.00 51.55 191 GLY A O 1
ATOM 812 N N . VAL A 1 105 ? 51.083 90.623 29.731 1.00 52.78 192 VAL A N 1
ATOM 813 C CA . VAL A 1 105 ? 50.667 89.224 29.730 1.00 52.48 192 VAL A CA 1
ATOM 814 C C . VAL A 1 105 ? 49.178 89.015 29.449 1.00 52.38 192 VAL A C 1
ATOM 815 O O . VAL A 1 105 ? 48.819 88.224 28.581 1.00 52.49 192 VAL A O 1
ATOM 819 N N . GLU A 1 106 ? 48.311 89.706 30.181 1.00 52.56 193 GLU A N 1
ATOM 820 C CA . GLU A 1 106 ? 46.874 89.543 29.971 1.00 52.83 193 GLU A CA 1
ATOM 821 C C . GLU A 1 106 ? 46.463 90.072 28.601 1.00 51.61 193 GLU A C 1
ATOM 822 O O . GLU A 1 106 ? 45.553 89.545 27.968 1.00 49.92 193 GLU A O 1
ATOM 828 N N . ILE A 1 107 ? 47.141 91.115 28.143 1.00 52.14 194 ILE A N 1
ATOM 829 C CA . ILE A 1 107 ? 46.853 91.690 26.837 1.00 51.45 194 ILE A CA 1
ATOM 830 C C . ILE A 1 107 ? 47.159 90.664 25.746 1.00 51.07 194 ILE A C 1
ATOM 831 O O . ILE A 1 107 ? 46.464 90.594 24.728 1.00 51.65 194 ILE A O 1
ATOM 836 N N . ILE A 1 108 ? 48.201 89.867 25.969 1.00 49.61 195 ILE A N 1
ATOM 837 C CA . ILE A 1 108 ? 48.611 88.847 25.010 1.00 47.98 195 ILE A CA 1
ATOM 838 C C . ILE A 1 108 ? 47.545 87.769 24.895 1.00 47.52 195 ILE A C 1
ATOM 839 O O . ILE A 1 108 ? 47.123 87.423 23.798 1.00 45.96 195 ILE A O 1
ATOM 844 N N . LYS A 1 109 ? 47.101 87.257 26.035 1.00 49.75 196 LYS A N 1
ATOM 845 C CA . LYS A 1 109 ? 46.043 86.254 26.039 1.00 54.41 196 LYS A CA 1
ATOM 846 C C . LYS A 1 109 ? 44.861 86.792 25.247 1.00 56.38 196 LYS A C 1
ATOM 847 O O . LYS A 1 109 ? 44.346 86.109 24.357 1.00 57.15 196 LYS A O 1
ATOM 853 N N . GLU A 1 110 ? 44.427 88.011 25.591 1.00 56.67 197 GLU A N 1
ATOM 854 C CA . GLU A 1 110 ? 43.278 88.623 24.917 1.00 57.34 197 GLU A CA 1
ATOM 855 C C . GLU A 1 110 ? 43.409 88.583 23.406 1.00 55.18 197 GLU A C 1
ATOM 856 O O . GLU A 1 110 ? 42.460 88.250 22.703 1.00 54.08 197 GLU A O 1
ATOM 862 N N . ALA A 1 111 ? 44.588 88.937 22.911 1.00 53.42 198 ALA A N 1
ATOM 863 C CA . ALA A 1 111 ? 44.836 88.949 21.482 1.00 52.40 198 ALA A CA 1
ATOM 864 C C . ALA A 1 111 ? 44.780 87.525 20.917 1.00 52.75 198 ALA A C 1
ATOM 865 O O . ALA A 1 111 ? 44.071 87.261 19.943 1.00 50.96 198 ALA A O 1
ATOM 867 N N . LEU A 1 112 ? 45.523 86.610 21.536 1.00 51.69 199 LEU A N 1
ATOM 868 C CA . LEU A 1 112 ? 45.549 85.224 21.088 1.00 51.24 199 LEU A CA 1
ATOM 869 C C . LEU A 1 112 ? 44.154 84.608 21.098 1.00 50.43 199 LEU A C 1
ATOM 870 O O . LEU A 1 112 ? 43.729 84.009 20.112 1.00 49.76 199 LEU A O 1
ATOM 875 N N . ILE A 1 113 ? 43.452 84.747 22.216 1.00 50.35 200 ILE A N 1
ATOM 876 C CA . ILE A 1 113 ? 42.095 84.225 22.341 1.00 50.90 200 ILE A CA 1
ATOM 877 C C . ILE A 1 113 ? 41.226 84.745 21.192 1.00 50.81 200 ILE A C 1
ATOM 878 O O . ILE A 1 113 ? 40.477 83.990 20.573 1.00 49.93 200 ILE A O 1
ATOM 883 N N . ARG A 1 114 ? 41.344 86.037 20.908 1.00 51.34 201 ARG A N 1
ATOM 884 C CA . ARG A 1 114 ? 40.576 86.671 19.840 1.00 52.74 201 ARG A CA 1
ATOM 885 C C . ARG A 1 114 ? 40.965 86.121 18.465 1.00 52.06 201 ARG A C 1
ATOM 886 O O . ARG A 1 114 ? 40.103 85.892 17.613 1.00 52.16 201 ARG A O 1
ATOM 894 N N . ALA A 1 115 ? 42.262 85.918 18.245 1.00 49.39 202 ALA A N 1
ATOM 895 C CA . ALA A 1 115 ? 42.739 85.390 16.972 1.00 47.75 202 ALA A CA 1
ATOM 896 C C . ALA A 1 115 ? 42.318 83.931 16.800 1.00 45.28 202 ALA A C 1
ATOM 897 O O . ALA A 1 115 ? 41.838 83.538 15.739 1.00 44.94 202 ALA A O 1
ATOM 899 N N . ARG A 1 116 ? 42.498 83.132 17.845 1.00 45.49 203 ARG A N 1
ATOM 900 C CA . ARG A 1 116 ? 42.122 81.722 17.796 1.00 46.82 203 ARG A CA 1
ATOM 901 C C . ARG A 1 116 ? 40.637 81.557 17.492 1.00 46.34 203 ARG A C 1
ATOM 902 O O . ARG A 1 116 ? 40.265 80.839 16.567 1.00 45.46 203 ARG A O 1
ATOM 910 N N . ASP A 1 117 ? 39.789 82.222 18.273 1.00 46.75 204 ASP A N 1
ATOM 911 C CA . ASP A 1 117 ? 38.345 82.112 18.071 1.00 47.55 204 ASP A CA 1
ATOM 912 C C . ASP A 1 117 ? 37.949 82.467 16.645 1.00 46.95 204 ASP A C 1
ATOM 913 O O . ASP A 1 117 ? 37.192 81.734 15.994 1.00 45.79 204 ASP A O 1
ATOM 918 N N . ARG A 1 118 ? 38.477 83.584 16.158 1.00 46.49 205 ARG A N 1
ATOM 919 C CA . ARG A 1 118 ? 38.182 84.029 14.809 1.00 48.01 205 ARG A CA 1
ATOM 920 C C . ARG A 1 118 ? 38.530 82.902 13.837 1.00 49.09 205 ARG A C 1
ATOM 921 O O . ARG A 1 118 ? 37.669 82.408 13.106 1.00 48.53 205 ARG A O 1
ATOM 929 N N . ALA A 1 119 ? 39.792 82.485 13.846 1.00 48.48 206 ALA A N 1
ATOM 930 C CA . ALA A 1 119 ? 40.250 81.419 12.967 1.00 47.73 206 ALA A CA 1
ATOM 931 C C . ALA A 1 119 ? 39.447 80.120 13.099 1.00 47.29 206 ALA A C 1
ATOM 932 O O . ALA A 1 119 ? 39.222 79.430 12.107 1.00 46.35 206 ALA A O 1
ATOM 934 N N . ASN A 1 120 ? 39.018 79.790 14.315 1.00 47.20 207 ASN A N 1
ATOM 935 C CA . ASN A 1 120 ? 38.278 78.553 14.554 1.00 48.75 207 ASN A CA 1
ATOM 936 C C . ASN A 1 120 ? 36.822 78.523 14.110 1.00 50.96 207 ASN A C 1
ATOM 937 O O . ASN A 1 120 ? 36.174 77.478 14.206 1.00 48.26 207 ASN A O 1
ATOM 942 N N . LYS A 1 121 ? 36.293 79.654 13.651 1.00 53.17 208 LYS A N 1
ATOM 943 C CA . LYS A 1 121 ? 34.913 79.665 13.199 1.00 57.38 208 LYS A CA 1
ATOM 944 C C . LYS A 1 121 ? 34.912 79.238 11.738 1.00 58.78 208 LYS A C 1
ATOM 945 O O . LYS A 1 121 ? 33.856 79.060 11.132 1.00 58.59 208 LYS A O 1
ATOM 951 N N . GLU A 1 122 ? 36.108 79.067 11.177 1.00 60.72 209 GLU A N 1
ATOM 952 C CA . GLU A 1 122 ? 36.237 78.618 9.796 1.00 61.72 209 GLU A CA 1
ATOM 953 C C . GLU A 1 122 ? 36.026 77.104 9.771 1.00 61.12 209 GLU A C 1
ATOM 954 O O . GLU A 1 122 ? 36.619 76.371 10.574 1.00 60.33 209 GLU A O 1
ATOM 960 N N . LYS A 1 123 ? 35.158 76.638 8.874 1.00 62.37 210 LYS A N 1
ATOM 961 C CA . LYS A 1 123 ? 34.842 75.218 8.806 1.00 63.45 210 LYS A CA 1
ATOM 962 C C . LYS A 1 123 ? 36.074 74.347 8.578 1.00 62.18 210 LYS A C 1
ATOM 963 O O . LYS A 1 123 ? 36.947 74.663 7.756 1.00 62.32 210 LYS A O 1
ATOM 969 N N . ASP A 1 124 ? 36.159 73.267 9.345 1.00 59.87 211 ASP A N 1
ATOM 970 C CA . ASP A 1 124 ? 37.260 72.318 9.242 1.00 58.38 211 ASP A CA 1
ATOM 971 C C . ASP A 1 124 ? 38.634 72.752 9.748 1.00 57.61 211 ASP A C 1
ATOM 972 O O . ASP A 1 124 ? 39.601 72.005 9.597 1.00 56.24 211 ASP A O 1
ATOM 977 N N . VAL A 1 125 ? 38.736 73.940 10.340 1.00 54.78 212 VAL A N 1
ATOM 978 C CA . VAL A 1 125 ? 40.010 74.413 10.875 1.00 52.76 212 VAL A CA 1
ATOM 979 C C . VAL A 1 125 ? 39.994 74.366 12.403 1.00 52.88 212 VAL A C 1
ATOM 980 O O . VAL A 1 125 ? 38.991 74.711 13.028 1.00 53.90 212 VAL A O 1
ATOM 984 N N . GLU A 1 126 ? 41.100 73.934 13.000 1.00 51.80 213 GLU A N 1
ATOM 985 C CA . GLU A 1 126 ? 41.201 73.850 14.454 1.00 51.34 213 GLU A CA 1
ATOM 986 C C . GLU A 1 126 ? 42.554 74.393 14.913 1.00 49.20 213 GLU A C 1
ATOM 987 O O . GLU A 1 126 ? 43.601 73.782 14.697 1.00 47.81 213 GLU A O 1
ATOM 993 N N . VAL A 1 127 ? 42.514 75.568 15.529 1.00 46.94 214 VAL A N 1
ATOM 994 C CA . VAL A 1 127 ? 43.709 76.240 16.012 1.00 43.81 214 VAL A CA 1
ATOM 995 C C . VAL A 1 127 ? 43.761 76.191 17.528 1.00 43.78 214 VAL A C 1
ATOM 996 O O . VAL A 1 127 ? 42.734 76.288 18.192 1.00 43.56 214 VAL A O 1
ATOM 1000 N N . LYS A 1 128 ? 44.969 76.048 18.062 1.00 42.76 215 LYS A N 1
ATOM 1001 C CA . LYS A 1 128 ? 45.200 75.963 19.497 1.00 42.20 215 LYS A CA 1
ATOM 1002 C C . LYS A 1 128 ? 46.550 76.584 19.885 1.00 42.77 215 LYS A C 1
ATOM 1003 O O . LYS A 1 128 ? 47.556 76.380 19.204 1.00 42.95 215 LYS A O 1
ATOM 1009 N N . PHE A 1 129 ? 46.565 77.351 20.972 1.00 41.76 216 PHE A N 1
ATOM 1010 C CA . PHE A 1 129 ? 47.795 77.974 21.453 1.00 41.06 216 PHE A CA 1
ATOM 1011 C C . PHE A 1 129 ? 48.245 77.320 22.746 1.00 42.23 216 PHE A C 1
ATOM 1012 O O . PHE A 1 129 ? 47.424 76.971 23.591 1.00 42.12 216 PHE A O 1
ATOM 1020 N N . THR A 1 130 ? 49.555 77.172 22.903 1.00 43.44 217 THR A N 1
ATOM 1021 C CA . THR A 1 130 ? 50.121 76.573 24.105 1.00 43.65 217 THR A CA 1
ATOM 1022 C C . THR A 1 130 ? 51.156 77.536 24.657 1.00 44.14 217 THR A C 1
ATOM 1023 O O . THR A 1 130 ? 52.123 77.863 23.971 1.00 43.18 217 THR A O 1
ATOM 1027 N N . TYR A 1 131 ? 50.947 78.007 25.885 1.00 44.93 218 TYR A N 1
ATOM 1028 C CA . TYR A 1 131 ? 51.894 78.923 26.511 1.00 46.05 218 TYR A CA 1
ATOM 1029 C C . TYR A 1 131 ? 53.070 78.103 27.028 1.00 46.89 218 TYR A C 1
ATOM 1030 O O . TYR A 1 131 ? 52.892 77.192 27.828 1.00 49.14 218 TYR A O 1
ATOM 1039 N N . LEU A 1 132 ? 54.270 78.412 26.556 1.00 46.26 219 LEU A N 1
ATOM 1040 C CA . LEU A 1 132 ? 55.450 77.677 26.986 1.00 46.37 219 LEU A CA 1
ATOM 1041 C C . LEU A 1 132 ? 56.323 78.516 27.918 1.00 46.62 219 LEU A C 1
ATOM 1042 O O . LEU A 1 132 ? 57.509 78.234 28.091 1.00 46.09 219 LEU A O 1
ATOM 1047 N N . GLY A 1 133 ? 55.727 79.539 28.525 1.00 45.81 220 GLY A N 1
ATOM 1048 C CA . GLY A 1 133 ? 56.478 80.402 29.420 1.00 46.11 220 GLY A CA 1
ATOM 1049 C C . GLY A 1 133 ? 57.058 81.561 28.635 1.00 46.69 220 GLY A C 1
ATOM 1050 O O . GLY A 1 133 ? 57.830 81.345 27.706 1.00 44.75 220 GLY A O 1
ATOM 1051 N N . ALA A 1 134 ? 56.683 82.783 29.021 1.00 48.04 221 ALA A N 1
ATOM 1052 C CA . ALA A 1 134 ? 57.123 84.024 28.366 1.00 47.49 221 ALA A CA 1
ATOM 1053 C C . ALA A 1 134 ? 58.526 83.944 27.795 1.00 47.01 221 ALA A C 1
ATOM 1054 O O . ALA A 1 134 ? 59.450 83.501 28.471 1.00 48.44 221 ALA A O 1
ATOM 1056 N N . PRO A 1 135 ? 58.714 84.415 26.548 1.00 45.96 222 PRO A N 1
ATOM 1057 C CA . PRO A 1 135 ? 57.677 84.996 25.690 1.00 44.77 222 PRO A CA 1
ATOM 1058 C C . PRO A 1 135 ? 57.155 84.028 24.621 1.00 45.10 222 PRO A C 1
ATOM 1059 O O . PRO A 1 135 ? 56.532 84.449 23.640 1.00 45.49 222 PRO A O 1
ATOM 1063 N N . ARG A 1 136 ? 57.403 82.740 24.815 1.00 43.87 223 ARG A N 1
ATOM 1064 C CA . ARG A 1 136 ? 56.995 81.741 23.844 1.00 43.60 223 ARG A CA 1
ATOM 1065 C C . ARG A 1 136 ? 55.549 81.271 23.884 1.00 41.77 223 ARG A C 1
ATOM 1066 O O . ARG A 1 136 ? 55.016 80.927 24.937 1.00 39.42 223 ARG A O 1
ATOM 1074 N N . TYR A 1 137 ? 54.928 81.250 22.710 1.00 39.44 224 TYR A N 1
ATOM 1075 C CA . TYR A 1 137 ? 53.570 80.765 22.559 1.00 37.84 224 TYR A CA 1
ATOM 1076 C C . TYR A 1 137 ? 53.556 79.871 21.334 1.00 38.30 224 TYR A C 1
ATOM 1077 O O . TYR A 1 137 ? 53.790 80.324 20.207 1.00 37.96 224 TYR A O 1
ATOM 1086 N N . ARG A 1 138 ? 53.315 78.586 21.559 1.00 36.61 225 ARG A N 1
ATOM 1087 C CA . ARG A 1 138 ? 53.267 77.642 20.467 1.00 34.91 225 ARG A CA 1
ATOM 1088 C C . ARG A 1 138 ? 51.880 77.698 19.865 1.00 33.91 225 ARG A C 1
ATOM 1089 O O . ARG A 1 138 ? 50.906 77.969 20.566 1.00 34.09 225 ARG A O 1
ATOM 1097 N N . ILE A 1 139 ? 51.804 77.470 18.558 1.00 33.24 226 ILE A N 1
ATOM 1098 C CA . ILE A 1 139 ? 50.535 77.431 17.855 1.00 32.10 226 ILE A CA 1
ATOM 1099 C C . ILE A 1 139 ? 50.463 76.119 17.072 1.00 34.37 226 ILE A C 1
ATOM 1100 O O . ILE A 1 139 ? 51.424 75.720 16.404 1.00 35.79 226 ILE A O 1
ATOM 1105 N N . ASP A 1 140 ? 49.328 75.439 17.184 1.00 36.13 227 ASP A N 1
ATOM 1106 C CA . ASP A 1 140 ? 49.100 74.177 16.488 1.00 36.10 227 ASP A CA 1
ATOM 1107 C C . ASP A 1 140 ? 47.872 74.357 15.626 1.00 35.82 227 ASP A C 1
ATOM 1108 O O . ASP A 1 140 ? 46.835 74.795 16.113 1.00 35.10 227 ASP A O 1
ATOM 1113 N N . ILE A 1 141 ? 47.994 74.025 14.346 1.00 34.78 228 ILE A N 1
ATOM 1114 C CA . ILE A 1 141 ? 46.875 74.154 13.432 1.00 34.63 228 ILE A CA 1
ATOM 1115 C C . ILE A 1 141 ? 46.543 72.827 12.768 1.00 35.54 228 ILE A C 1
ATOM 1116 O O . ILE A 1 141 ? 47.434 72.067 12.375 1.00 33.15 228 ILE A O 1
ATOM 1121 N N . THR A 1 142 ? 45.251 72.545 12.658 1.00 35.91 229 THR A N 1
ATOM 1122 C CA . THR A 1 142 ? 44.791 71.327 12.013 1.00 35.65 229 THR A CA 1
ATOM 1123 C C . THR A 1 142 ? 43.862 71.752 10.886 1.00 34.81 229 THR A C 1
ATOM 1124 O O . THR A 1 142 ? 42.983 72.581 11.077 1.00 35.81 229 THR A O 1
ATOM 1128 N N . ALA A 1 143 ? 44.071 71.204 9.700 1.00 36.49 230 ALA A N 1
ATOM 1129 C CA . ALA A 1 143 ? 43.252 71.570 8.555 1.00 35.63 230 ALA A CA 1
ATOM 1130 C C . ALA A 1 143 ? 43.223 70.426 7.539 1.00 36.60 230 ALA A C 1
ATOM 1131 O O . ALA A 1 143 ? 43.979 69.467 7.653 1.00 38.06 230 ALA A O 1
ATOM 1133 N N . PRO A 1 144 ? 42.350 70.516 6.528 1.00 37.85 231 PRO A N 1
ATOM 1134 C CA . PRO A 1 144 ? 42.235 69.470 5.501 1.00 39.58 231 PRO A CA 1
ATOM 1135 C C . PRO A 1 144 ? 43.529 69.132 4.748 1.00 40.58 231 PRO A C 1
ATOM 1136 O O . PRO A 1 144 ? 43.801 67.964 4.463 1.00 41.27 231 PRO A O 1
ATOM 1140 N N . ASP A 1 145 ? 44.316 70.158 4.429 1.00 39.49 232 ASP A N 1
ATOM 1141 C CA . ASP A 1 145 ? 45.577 69.982 3.716 1.00 38.45 232 ASP A CA 1
ATOM 1142 C C . ASP A 1 145 ? 46.573 71.060 4.146 1.00 37.29 232 ASP A C 1
ATOM 1143 O O . ASP A 1 145 ? 46.205 72.022 4.818 1.00 35.10 232 ASP A O 1
ATOM 1148 N N . TYR A 1 146 ? 47.832 70.898 3.750 1.00 35.81 233 TYR A N 1
ATOM 1149 C CA . TYR A 1 146 ? 48.871 71.853 4.113 1.00 34.51 233 TYR A CA 1
ATOM 1150 C C . TYR A 1 146 ? 48.681 73.275 3.596 1.00 33.41 233 TYR A C 1
ATOM 1151 O O . TYR A 1 146 ? 48.966 74.234 4.308 1.00 33.38 233 TYR A O 1
ATOM 1160 N N . TYR A 1 147 ? 48.209 73.429 2.368 1.00 31.92 234 TYR A N 1
ATOM 1161 C CA . TYR A 1 147 ? 48.018 74.771 1.837 1.00 33.58 234 TYR A CA 1
ATOM 1162 C C . TYR A 1 147 ? 47.066 75.579 2.722 1.00 35.60 234 TYR A C 1
ATOM 1163 O O . TYR A 1 147 ? 47.345 76.727 3.077 1.00 35.74 234 TYR A O 1
ATOM 1172 N N . LYS A 1 148 ? 45.942 74.968 3.072 1.00 34.81 235 LYS A N 1
ATOM 1173 C CA . LYS A 1 148 ? 44.941 75.613 3.902 1.00 36.32 235 LYS A CA 1
ATOM 1174 C C . LYS A 1 148 ? 45.488 75.945 5.287 1.00 32.91 235 LYS A C 1
ATOM 1175 O O . LYS A 1 148 ? 45.203 77.000 5.826 1.00 32.63 235 LYS A O 1
ATOM 1181 N N . ALA A 1 149 ? 46.282 75.039 5.851 1.00 31.66 236 ALA A N 1
ATOM 1182 C CA . ALA A 1 149 ? 46.873 75.236 7.173 1.00 32.79 236 ALA A CA 1
ATOM 1183 C C . ALA A 1 149 ? 47.888 76.395 7.186 1.00 31.98 236 ALA A C 1
ATOM 1184 O O . ALA A 1 149 ? 47.987 77.131 8.175 1.00 31.66 236 ALA A O 1
ATOM 1186 N N . GLU A 1 150 ? 48.622 76.558 6.091 1.00 32.70 237 GLU A N 1
ATOM 1187 C CA . GLU A 1 150 ? 49.613 77.623 5.966 1.00 34.23 237 GLU A CA 1
ATOM 1188 C C . GLU A 1 150 ? 48.890 78.960 5.852 1.00 35.33 237 GLU A C 1
ATOM 1189 O O . GLU A 1 150 ? 49.307 79.974 6.403 1.00 37.95 237 GLU A O 1
ATOM 1195 N N . GLU A 1 151 ? 47.795 78.941 5.112 1.00 36.13 238 GLU A N 1
ATOM 1196 C CA . GLU A 1 151 ? 46.992 80.122 4.884 1.00 36.41 238 GLU A CA 1
ATOM 1197 C C . GLU A 1 151 ? 46.395 80.571 6.241 1.00 35.31 238 GLU A C 1
ATOM 1198 O O . GLU A 1 151 ? 46.302 81.761 6.552 1.00 34.63 238 GLU A O 1
ATOM 1204 N N . VAL A 1 152 ? 46.013 79.596 7.057 1.00 33.70 239 VAL A N 1
ATOM 1205 C CA . VAL A 1 152 ? 45.479 79.901 8.369 1.00 32.23 239 VAL A CA 1
ATOM 1206 C C . VAL A 1 152 ? 46.572 80.555 9.222 1.00 33.21 239 VAL A C 1
ATOM 1207 O O . VAL A 1 152 ? 46.320 81.564 9.886 1.00 33.14 239 VAL A O 1
ATOM 1211 N N . LEU A 1 153 ? 47.781 79.993 9.188 1.00 31.03 240 LEU A N 1
ATOM 1212 C CA . LEU A 1 153 ? 48.902 80.509 9.973 1.00 32.54 240 LEU A CA 1
ATOM 1213 C C . LEU A 1 153 ? 49.173 81.937 9.569 1.00 34.76 240 LEU A C 1
ATOM 1214 O O . LEU A 1 153 ? 49.236 82.833 10.413 1.00 36.31 240 LEU A O 1
ATOM 1219 N N . GLU A 1 154 ? 49.338 82.147 8.269 1.00 36.81 241 GLU A N 1
ATOM 1220 C CA . GLU A 1 154 ? 49.609 83.477 7.761 1.00 39.88 241 GLU A CA 1
ATOM 1221 C C . GLU A 1 154 ? 48.541 84.450 8.238 1.00 39.33 241 GLU A C 1
ATOM 1222 O O . GLU A 1 154 ? 48.854 85.530 8.732 1.00 40.67 241 GLU A O 1
ATOM 1228 N N . SER A 1 155 ? 47.279 84.070 8.092 1.00 38.96 242 SER A N 1
ATOM 1229 C CA . SER A 1 155 ? 46.178 84.928 8.520 1.00 38.80 242 SER A CA 1
ATOM 1230 C C . SER A 1 155 ? 46.267 85.269 10.017 1.00 38.45 242 SER A C 1
ATOM 1231 O O . SER A 1 155 ? 46.138 86.430 10.410 1.00 39.30 242 SER A O 1
ATOM 1234 N N . ILE A 1 156 ? 46.494 84.254 10.844 1.00 36.59 243 ILE A N 1
ATOM 1235 C CA . ILE A 1 156 ? 46.604 84.439 12.284 1.00 36.44 243 ILE A CA 1
ATOM 1236 C C . ILE A 1 156 ? 47.812 85.303 12.651 1.00 37.72 243 ILE A C 1
ATOM 1237 O O . ILE A 1 156 ? 47.718 86.158 13.539 1.00 38.67 243 ILE A O 1
ATOM 1242 N N . ALA A 1 157 ? 48.938 85.071 11.976 1.00 34.04 244 ALA A N 1
ATOM 1243 C CA . ALA A 1 157 ? 50.158 85.825 12.238 1.00 35.14 244 ALA A CA 1
ATOM 1244 C C . ALA A 1 157 ? 49.977 87.301 11.904 1.00 36.02 244 ALA A C 1
ATOM 1245 O O . ALA A 1 157 ? 50.441 88.175 12.636 1.00 35.38 244 ALA A O 1
ATOM 1247 N N . GLU A 1 158 ? 49.303 87.582 10.796 1.00 38.22 245 GLU A N 1
ATOM 1248 C CA . GLU A 1 158 ? 49.074 88.965 10.407 1.00 40.85 245 GLU A CA 1
ATOM 1249 C C . GLU A 1 158 ? 48.266 89.710 11.476 1.00 40.40 245 GLU A C 1
ATOM 1250 O O . GLU A 1 158 ? 48.591 90.844 11.827 1.00 40.20 245 GLU A O 1
ATOM 1256 N N . GLU A 1 159 ? 47.235 89.057 12.004 1.00 39.46 246 GLU A N 1
ATOM 1257 C CA . GLU A 1 159 ? 46.384 89.649 13.031 1.00 39.85 246 GLU A CA 1
ATOM 1258 C C . GLU A 1 159 ? 47.123 89.879 14.354 1.00 40.43 246 GLU A C 1
ATOM 1259 O O . GLU A 1 159 ? 46.988 90.934 14.969 1.00 42.17 246 GLU A O 1
ATOM 1265 N N . ILE A 1 160 ? 47.891 88.886 14.795 1.00 40.29 247 ILE A N 1
ATOM 1266 C CA . ILE A 1 160 ? 48.624 88.982 16.050 1.00 39.31 247 ILE A CA 1
ATOM 1267 C C . ILE A 1 160 ? 49.689 90.076 16.017 1.00 40.16 247 ILE A C 1
ATOM 1268 O O . ILE A 1 160 ? 49.824 90.850 16.967 1.00 39.39 247 ILE A O 1
ATOM 1273 N N . LEU A 1 161 ? 50.442 90.152 14.929 1.00 40.83 248 LEU A N 1
ATOM 1274 C CA . LEU A 1 161 ? 51.457 91.175 14.844 1.00 44.46 248 LEU A CA 1
ATOM 1275 C C . LEU A 1 161 ? 50.797 92.544 14.856 1.00 46.94 248 LEU A C 1
ATOM 1276 O O . LEU A 1 161 ? 51.218 93.433 15.586 1.00 46.44 248 LEU A O 1
ATOM 1281 N N . ARG A 1 162 ? 49.745 92.703 14.062 1.00 48.78 249 ARG A N 1
ATOM 1282 C CA . ARG A 1 162 ? 49.043 93.983 13.994 1.00 51.36 249 ARG A CA 1
ATOM 1283 C C . ARG A 1 162 ? 48.556 94.431 15.371 1.00 51.14 249 ARG A C 1
ATOM 1284 O O . ARG A 1 162 ? 48.829 95.552 15.795 1.00 50.89 249 ARG A O 1
ATOM 1292 N N . VAL A 1 163 ? 47.858 93.538 16.066 1.00 50.28 250 VAL A N 1
ATOM 1293 C CA . VAL A 1 163 ? 47.300 93.829 17.379 1.00 50.84 250 VAL A CA 1
ATOM 1294 C C . VAL A 1 163 ? 48.349 94.067 18.469 1.00 51.65 250 VAL A C 1
ATOM 1295 O O . VAL A 1 163 ? 48.140 94.890 19.364 1.00 50.60 250 VAL A O 1
ATOM 1299 N N . ILE A 1 164 ? 49.467 93.347 18.396 1.00 50.84 251 ILE A N 1
ATOM 1300 C CA . ILE A 1 164 ? 50.527 93.484 19.387 1.00 50.30 251 ILE A CA 1
ATOM 1301 C C . ILE A 1 164 ? 51.269 94.798 19.214 1.00 51.38 251 ILE A C 1
ATOM 1302 O O . ILE A 1 164 ? 51.577 95.478 20.193 1.00 49.97 251 ILE A O 1
ATOM 1307 N N . LYS A 1 165 ? 51.554 95.164 17.971 1.00 53.51 252 LYS A N 1
ATOM 1308 C CA . LYS A 1 165 ? 52.249 96.411 17.727 1.00 56.99 252 LYS A CA 1
ATOM 1309 C C . LYS A 1 165 ? 51.319 97.581 18.017 1.00 58.48 252 LYS A C 1
ATOM 1310 O O . LYS A 1 165 ? 51.772 98.714 18.145 1.00 59.56 252 LYS A O 1
ATOM 1316 N N . GLU A 1 166 ? 50.020 97.307 18.132 1.00 59.19 253 GLU A N 1
ATOM 1317 C CA . GLU A 1 166 ? 49.061 98.360 18.446 1.00 59.05 253 GLU A CA 1
ATOM 1318 C C . GLU A 1 166 ? 49.185 98.660 19.938 1.00 58.59 253 GLU A C 1
ATOM 1319 O O . GLU A 1 166 ? 49.171 99.823 20.358 1.00 58.60 253 GLU A O 1
ATOM 1325 N N . ALA A 1 167 ? 49.299 97.597 20.733 1.00 56.35 254 ALA A N 1
ATOM 1326 C CA . ALA A 1 167 ? 49.411 97.725 22.185 1.00 54.15 254 ALA A CA 1
ATOM 1327 C C . ALA A 1 167 ? 50.835 98.061 22.602 1.00 53.14 254 ALA A C 1
ATOM 1328 O O . ALA A 1 167 ? 51.193 97.924 23.770 1.00 53.79 254 ALA A O 1
ATOM 1330 N N . GLY A 1 168 ? 51.642 98.491 21.634 1.00 52.13 255 GLY A N 1
ATOM 1331 C CA . GLY A 1 168 ? 53.013 98.875 21.910 1.00 51.46 255 GLY A CA 1
ATOM 1332 C C . GLY A 1 168 ? 53.994 97.737 22.081 1.00 52.54 255 GLY A C 1
ATOM 1333 O O . GLY A 1 168 ? 55.150 97.962 22.437 1.00 51.50 255 GLY A O 1
ATOM 1334 N N . GLY A 1 169 ? 53.549 96.511 21.827 1.00 52.31 256 GLY A N 1
ATOM 1335 C CA . GLY A 1 169 ? 54.446 95.382 21.976 1.00 51.98 256 GLY A CA 1
ATOM 1336 C C . GLY A 1 169 ? 55.161 94.999 20.696 1.00 50.85 256 GLY A C 1
ATOM 1337 O O . GLY A 1 169 ? 55.378 95.821 19.808 1.00 49.59 256 GLY A O 1
ATOM 1338 N N . GLU A 1 170 ? 55.536 93.730 20.610 1.00 50.77 257 GLU A N 1
ATOM 1339 C CA . GLU A 1 170 ? 56.214 93.217 19.435 1.00 50.17 257 GLU A CA 1
ATOM 1340 C C . GLU A 1 170 ? 56.047 91.711 19.401 1.00 47.63 257 GLU A C 1
ATOM 1341 O O . GLU A 1 170 ? 56.292 91.025 20.391 1.00 45.10 257 GLU A O 1
ATOM 1347 N N . ALA A 1 171 ? 55.616 91.207 18.254 1.00 45.97 258 ALA A N 1
ATOM 1348 C CA . ALA A 1 171 ? 55.409 89.783 18.081 1.00 45.52 258 ALA A CA 1
ATOM 1349 C C . ALA A 1 171 ? 56.272 89.301 16.931 1.00 44.76 258 ALA A C 1
ATOM 1350 O O . ALA A 1 171 ? 56.566 90.054 16.008 1.00 46.00 258 ALA A O 1
ATOM 1352 N N . THR A 1 172 ? 56.689 88.047 16.997 1.00 43.04 259 THR A N 1
ATOM 1353 C CA . THR A 1 172 ? 57.514 87.473 15.946 1.00 41.02 259 THR A CA 1
ATOM 1354 C C . THR A 1 172 ? 57.099 86.029 15.737 1.00 38.01 259 THR A C 1
ATOM 1355 O O . THR A 1 172 ? 56.928 85.274 16.694 1.00 37.20 259 THR A O 1
ATOM 1359 N N . LEU A 1 173 ? 56.911 85.655 14.480 1.00 37.04 260 LEU A N 1
ATOM 1360 C CA . LEU A 1 173 ? 56.539 84.290 14.153 1.00 33.61 260 LEU A CA 1
ATOM 1361 C C . LEU A 1 173 ? 57.803 83.553 13.785 1.00 33.17 260 LEU A C 1
ATOM 1362 O O . LEU A 1 173 ? 58.520 83.978 12.889 1.00 33.50 260 LEU A O 1
ATOM 1367 N N . LEU A 1 174 ? 58.072 82.462 14.494 1.00 32.81 261 LEU A N 1
ATOM 1368 C CA . LEU A 1 174 ? 59.229 81.629 14.226 1.00 31.81 261 LEU A CA 1
ATOM 1369 C C . LEU A 1 174 ? 58.734 80.340 13.559 1.00 33.14 261 LEU A C 1
ATOM 1370 O O . LEU A 1 174 ? 57.685 79.806 13.906 1.00 29.09 261 LEU A O 1
ATOM 1375 N N . ARG A 1 175 ? 59.490 79.845 12.593 1.00 35.67 262 ARG A N 1
ATOM 1376 C CA . ARG A 1 175 ? 59.109 78.624 11.906 1.00 40.25 262 ARG A CA 1
ATOM 1377 C C . ARG A 1 175 ? 60.209 77.589 12.029 1.00 42.94 262 ARG A C 1
ATOM 1378 O O . ARG A 1 175 ? 61.384 77.910 11.860 1.00 41.47 262 ARG A O 1
ATOM 1386 N N . LYS A 1 176 ? 59.819 76.358 12.343 1.00 49.42 263 LYS A N 1
ATOM 1387 C CA . LYS A 1 176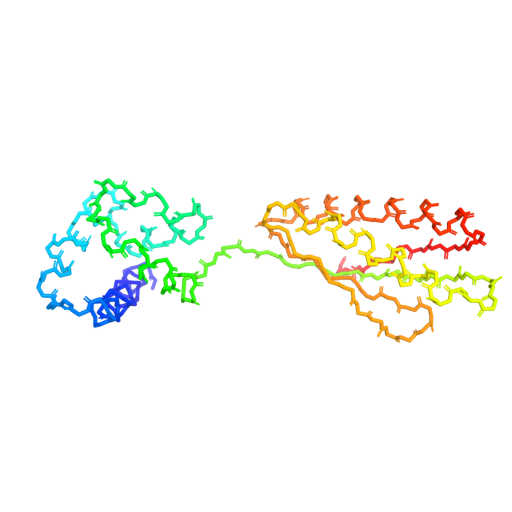 ? 60.756 75.253 12.481 1.00 57.31 263 LYS A CA 1
ATOM 1388 C C . LYS A 1 176 ? 61.241 74.803 11.117 1.00 61.78 263 LYS A C 1
ATOM 1389 O O . LYS A 1 176 ? 60.448 74.313 10.317 1.00 62.56 263 LYS A O 1
ATOM 1395 N N . GLU A 1 177 ? 62.533 74.968 10.845 1.00 66.97 264 GLU A N 1
ATOM 1396 C CA . GLU A 1 177 ? 63.078 74.540 9.561 1.00 72.89 264 GLU A CA 1
ATOM 1397 C C . GLU A 1 177 ? 63.322 73.033 9.636 1.00 76.49 264 GLU A C 1
ATOM 1398 O O . GLU A 1 177 ? 64.155 72.574 10.417 1.00 77.47 264 GLU A O 1
ATOM 1404 N N . LYS A 1 178 ? 62.593 72.275 8.819 1.00 80.61 265 LYS A N 1
ATOM 1405 C CA . LYS A 1 178 ? 62.663 70.818 8.837 1.00 84.38 265 LYS A CA 1
ATOM 1406 C C . LYS A 1 178 ? 63.752 70.141 8.011 1.00 85.75 265 LYS A C 1
ATOM 1407 O O . LYS A 1 178 ? 64.043 68.964 8.238 1.00 85.52 265 LYS A O 1
ATOM 1413 N N . ARG A 1 179 ? 64.329 70.876 7.055 1.00 88.07 266 ARG A N 1
ATOM 1414 C CA . ARG A 1 179 ? 65.400 70.383 6.159 1.00 90.36 266 ARG A CA 1
ATOM 1415 C C . ARG A 1 179 ? 65.800 71.412 5.082 1.00 90.49 266 ARG A C 1
ATOM 1416 O O . ARG A 1 179 ? 66.777 71.242 4.331 1.00 90.07 266 ARG A O 1
#

Organism: Pyrococcus abyssi (strain GE5 / Orsay) (NCBI:txid272844)

Solvent-accessible surface area: 11075 Å² total; per-residue (Å²): 120,84,158,97,87,78,120,107,64,38,74,80,0,64,92,12,9,75,64,0,0,104,115,51,66,63,76,98,135,23,4,152,144,29,0,42,47,37,0,76,140,122,69,61,44,3,15,25,0,0,61,42,3,17,132,83,30,24,99,36,0,115,76,65,7,49,89,81,0,16,92,13,2,99,105,2,1,75,106,116,5,147,54,99,82,24,85,19,47,6,23,0,63,4,71,12,107,103,153,80,3,90,91,37,7,114,73,5,9,76,136,1,79,74,122,18,56,160,69,188,101,7,116,8,130,37,44,122,66,34,72,51,99,11,90,0,26,0,36,0,58,68,134,157,69,0,66,80,8,5,90,69,4,8,104,22,1,55,140,47,0,108,129,32,57,10,100,3,59,52,74,97,120,158,167,287

Foldseek 3Di:
DPPVVLVVLLVVLLVLLVVLCVVLVHDSVVSCVFQVVLCCVVVVHSSVQLQCCLAVNLCSCPPSGDPSSSVSSNVSSVVPPDHAKDKFKWKKQKWQPDPCLPVLLCVQLVVLQVVLVVDPAKHKDWDDPDHRIIMIMIMHRDDVVRVVSVVSSVVSSQVSRVVSVMGMDIGHDDPD

Nearest PDB structures (foldseek):
  1yz7-assembly1_A  TM=1.006E+00  e=1.942E-31  Pyrococcus abyssi
  1yz6-assembly1_A  TM=5.505E-01  e=4.382E-26  Pyrococcus abyssi
  3aev-assembly1_A  TM=1.000E+00  e=5.333E-10  Pyrococcus horikoshii
  2aho-assembly1_B  TM=5.261E-01  e=7.662E-12  Saccharolobus solfataricus
  8qzz-assembly1_B  TM=9.288E-01  e=1.528E-05  Homo sapiens

B-factor: mean 45.38, std 11.66, range [20.82, 101.76]

InterPro domains:
  IPR003029 S1 domain [PF00575] (8-83)
  IPR003029 S1 domain [PS50126] (12-83)
  IPR003029 S1 domain [SM00316] (10-83)
  IPR011488 Translation initiation factor 2, alpha subunit [PF07541] (121-233)
  IPR011488 Translation initiation factor 2, alpha subunit [PTHR10602] (6-273)
  IPR012340 Nucleic acid-binding, OB-fold [G3DSA:2.40.50.140] (1-85)
  IPR012340 Nucleic acid-binding, OB-fold [SSF50249] (7-87)
  IPR022964 Translation initiation factor 2, alpha subunit, archaeal [MF_00231] (3-263)
  IPR024054 Translation initiation factor 2, alpha subunit, middle domain superfamily [G3DSA:1.10.150.190] (86-171)
  IPR024054 Translation initiation factor 2, alpha subunit, middle domain superfamily [SSF116742] (85-174)
  IPR024055 Translation initiation factor 2, alpha subunit, C-terminal [G3DSA:3.30.70.1130] (174-263)
  IPR024055 Translation initiation factor 2, alpha subunit, C-terminal [SSF110993] (176-260)
  IPR044126 IF2a, S1-like domain [cd04452] (9-84)